Protein AF-A0A7J4SNG2-F1 (afdb_monomer_lite)

Structure (mmCIF, N/CA/C/O backbone):
data_AF-A0A7J4SNG2-F1
#
_entry.id   AF-A0A7J4SNG2-F1
#
loop_
_atom_site.group_PDB
_atom_site.id
_atom_site.type_symbol
_atom_site.label_atom_id
_atom_site.label_alt_id
_atom_site.label_comp_id
_atom_site.label_asym_id
_atom_site.label_entity_id
_atom_site.label_seq_id
_atom_site.pdbx_PDB_ins_code
_atom_site.Cartn_x
_atom_site.Cartn_y
_atom_site.Cartn_z
_atom_site.occupancy
_atom_site.B_iso_or_equiv
_atom_site.auth_seq_id
_atom_site.auth_comp_id
_atom_site.auth_asym_id
_atom_site.auth_atom_id
_atom_site.pdbx_PDB_model_num
ATOM 1 N N . PRO A 1 1 ? 5.168 -9.047 -13.615 1.00 91.88 1 PRO A N 1
ATOM 2 C CA . PRO A 1 1 ? 6.082 -7.880 -13.514 1.00 91.88 1 PRO A CA 1
ATOM 3 C C . PRO A 1 1 ? 6.102 -7.355 -12.079 1.00 91.88 1 PRO A C 1
ATOM 5 O O . PRO A 1 1 ? 5.098 -7.512 -11.390 1.00 91.88 1 PRO A O 1
ATOM 8 N N . VAL A 1 2 ? 7.196 -6.719 -11.656 1.00 95.56 2 VAL A N 1
ATOM 9 C CA . VAL A 1 2 ? 7.255 -5.952 -10.402 1.00 95.56 2 VAL A CA 1
ATOM 10 C C . VAL A 1 2 ? 7.297 -4.468 -10.740 1.00 95.56 2 VAL A C 1
ATOM 12 O O . VAL A 1 2 ? 8.169 -4.030 -11.488 1.00 95.56 2 VAL A O 1
ATOM 15 N N . LEU A 1 3 ? 6.353 -3.705 -10.193 1.00 97.12 3 LEU A N 1
ATOM 16 C CA . LEU A 1 3 ? 6.324 -2.248 -10.283 1.00 97.12 3 LEU A CA 1
ATOM 17 C C . LEU A 1 3 ? 6.492 -1.704 -8.875 1.00 97.12 3 LEU A C 1
ATOM 19 O O . LEU A 1 3 ? 5.651 -1.952 -8.014 1.00 97.12 3 LEU A O 1
ATOM 23 N N . ALA A 1 4 ? 7.593 -1.010 -8.637 1.00 96.62 4 ALA A N 1
ATOM 24 C CA . ALA A 1 4 ? 7.933 -0.493 -7.326 1.00 96.62 4 ALA A CA 1
ATOM 25 C C . ALA A 1 4 ? 8.159 1.014 -7.390 1.00 96.62 4 ALA A C 1
ATOM 27 O O . ALA A 1 4 ? 8.733 1.547 -8.346 1.00 96.62 4 ALA A O 1
ATOM 28 N N . SER A 1 5 ? 7.730 1.699 -6.340 1.00 95.50 5 SER A N 1
ATOM 29 C CA . SER A 1 5 ? 7.993 3.116 -6.159 1.00 95.50 5 SER A CA 1
ATOM 30 C C . SER A 1 5 ? 8.255 3.444 -4.703 1.00 95.50 5 SER A C 1
ATOM 32 O O . SER A 1 5 ? 7.702 2.810 -3.812 1.00 95.50 5 SER A O 1
ATOM 34 N N . ASP A 1 6 ? 9.079 4.457 -4.496 1.00 95.12 6 ASP A N 1
ATOM 35 C CA . ASP A 1 6 ? 9.445 5.011 -3.203 1.00 95.12 6 ASP A CA 1
ATOM 36 C C . ASP A 1 6 ? 9.694 6.511 -3.395 1.00 95.12 6 ASP A C 1
ATOM 38 O O . ASP A 1 6 ? 10.085 6.950 -4.483 1.00 95.12 6 ASP A O 1
ATOM 42 N N . LEU A 1 7 ? 9.454 7.307 -2.359 1.00 92.94 7 LEU A N 1
ATOM 43 C CA . LEU A 1 7 ? 9.711 8.741 -2.396 1.00 92.94 7 LEU A CA 1
ATOM 44 C C . LEU A 1 7 ? 11.219 9.034 -2.344 1.00 92.94 7 LEU A C 1
ATOM 46 O O . LEU A 1 7 ? 11.672 10.034 -2.914 1.00 92.94 7 LEU A O 1
ATOM 50 N N . ASP A 1 8 ? 11.992 8.159 -1.695 1.00 93.88 8 ASP A N 1
ATOM 51 C CA . ASP A 1 8 ? 13.433 8.292 -1.519 1.00 93.88 8 ASP A CA 1
ATOM 52 C C . ASP A 1 8 ? 14.205 7.651 -2.698 1.00 93.88 8 ASP A C 1
ATOM 54 O O . ASP A 1 8 ? 14.102 6.442 -2.952 1.00 93.88 8 ASP A O 1
ATOM 58 N N . PRO A 1 9 ? 15.016 8.425 -3.445 1.00 95.44 9 PRO A N 1
ATOM 59 C CA . PRO A 1 9 ? 15.805 7.887 -4.550 1.00 95.44 9 PRO A CA 1
ATOM 60 C C . PRO A 1 9 ? 16.859 6.858 -4.103 1.00 95.44 9 PRO A C 1
ATOM 62 O O . PRO A 1 9 ? 17.225 5.984 -4.899 1.00 95.44 9 PRO A O 1
ATOM 65 N N . GLU A 1 10 ? 17.342 6.914 -2.857 1.00 97.38 10 GLU A N 1
ATOM 66 C CA . GLU A 1 10 ? 18.242 5.896 -2.307 1.00 97.38 10 GLU A CA 1
ATOM 67 C C . GLU A 1 10 ? 17.520 4.558 -2.135 1.00 97.38 10 GLU A C 1
ATOM 69 O O . GLU A 1 10 ? 18.080 3.518 -2.495 1.00 97.38 10 GLU A O 1
ATOM 74 N N . MET A 1 11 ? 16.257 4.575 -1.701 1.00 96.50 11 MET A N 1
ATOM 75 C CA . MET A 1 11 ? 15.429 3.370 -1.570 1.00 96.50 11 MET A CA 1
ATOM 76 C C . MET A 1 11 ? 15.140 2.727 -2.928 1.00 96.50 11 MET A C 1
ATOM 78 O O . MET A 1 11 ? 15.204 1.502 -3.056 1.00 96.50 11 MET A O 1
ATOM 82 N N . ILE A 1 12 ? 14.927 3.523 -3.982 1.00 97.69 12 ILE A N 1
ATOM 83 C CA . ILE A 1 12 ? 14.805 3.010 -5.358 1.00 97.69 12 ILE A CA 1
ATOM 84 C C . ILE A 1 12 ? 16.093 2.341 -5.822 1.00 97.69 12 ILE A C 1
ATOM 86 O O . ILE A 1 12 ? 16.058 1.248 -6.393 1.00 97.69 12 ILE A O 1
ATOM 90 N N . LYS A 1 13 ? 17.239 2.984 -5.587 1.00 97.81 13 LYS A N 1
ATOM 91 C CA . LYS A 1 13 ? 18.542 2.426 -5.955 1.00 97.81 13 LYS A CA 1
ATOM 92 C C . LYS A 1 13 ? 18.806 1.118 -5.209 1.00 97.81 13 LYS A C 1
ATOM 94 O O . LYS A 1 13 ? 19.178 0.135 -5.844 1.00 97.81 13 LYS A O 1
ATOM 99 N N . GLY A 1 14 ? 18.580 1.094 -3.897 1.00 98.00 14 GLY A N 1
ATOM 100 C CA . GLY A 1 14 ? 18.734 -0.101 -3.067 1.00 98.00 14 GLY A CA 1
ATOM 101 C C . GLY A 1 14 ? 17.801 -1.232 -3.495 1.00 98.00 14 GLY A C 1
ATOM 102 O O . GLY A 1 14 ? 18.245 -2.364 -3.653 1.00 98.00 14 GLY A O 1
ATOM 103 N N . SER A 1 15 ? 16.535 -0.924 -3.780 1.00 97.06 15 SER A N 1
ATOM 104 C CA . SER A 1 15 ? 15.549 -1.915 -4.230 1.00 97.06 15 SER A CA 1
ATOM 105 C C . SER A 1 15 ? 15.925 -2.551 -5.568 1.00 97.06 15 SER A C 1
ATOM 107 O O . SER A 1 15 ? 15.797 -3.764 -5.714 1.00 97.06 15 SER A O 1
ATOM 109 N N . LYS A 1 16 ? 16.444 -1.766 -6.525 1.00 97.44 16 LYS A N 1
ATOM 110 C CA . LYS A 1 16 ? 16.970 -2.295 -7.796 1.00 97.44 16 LYS A CA 1
ATOM 111 C C . LYS A 1 16 ? 18.127 -3.262 -7.562 1.00 97.44 16 LYS A C 1
ATOM 113 O O . LYS A 1 16 ? 18.097 -4.366 -8.091 1.00 97.44 16 LYS A O 1
ATOM 118 N N . LEU A 1 17 ? 19.101 -2.866 -6.739 1.00 97.94 17 LEU A N 1
ATOM 119 C CA . LEU A 1 17 ? 20.258 -3.706 -6.418 1.00 97.94 17 LEU A CA 1
ATOM 120 C C . LEU A 1 17 ? 19.834 -5.012 -5.737 1.00 97.94 17 LEU A C 1
ATOM 122 O O . LEU A 1 17 ? 20.274 -6.079 -6.147 1.00 97.94 17 LEU A O 1
ATOM 126 N N . ASN A 1 18 ? 18.935 -4.938 -4.753 1.00 97.75 18 ASN A N 1
ATOM 127 C CA . ASN A 1 18 ? 18.418 -6.117 -4.056 1.00 97.75 18 ASN A CA 1
ATOM 128 C C . ASN A 1 18 ? 17.647 -7.049 -5.000 1.00 97.75 18 ASN A C 1
ATOM 130 O O . ASN A 1 18 ? 17.772 -8.267 -4.906 1.00 97.75 18 ASN A O 1
ATOM 134 N N . PHE A 1 19 ? 16.847 -6.489 -5.912 1.00 97.62 19 PHE A N 1
ATOM 135 C CA . PHE A 1 19 ? 16.135 -7.285 -6.906 1.00 97.62 19 PHE A CA 1
ATOM 136 C C . PHE A 1 19 ? 17.117 -8.004 -7.835 1.00 97.62 19 PHE A C 1
ATOM 138 O O . PHE A 1 19 ? 16.965 -9.199 -8.073 1.00 97.62 19 PHE A O 1
ATOM 145 N N . GLU A 1 20 ? 18.125 -7.291 -8.339 1.00 97.50 20 GLU A N 1
ATOM 146 C CA . GLU A 1 20 ? 19.112 -7.854 -9.260 1.00 97.50 20 GLU A CA 1
ATOM 147 C C . GLU A 1 20 ? 19.985 -8.931 -8.617 1.00 97.50 20 GLU A C 1
ATOM 149 O O . GLU A 1 20 ? 20.305 -9.922 -9.272 1.00 97.50 20 GLU A O 1
ATOM 154 N N . ASP A 1 21 ? 20.320 -8.772 -7.339 1.00 97.94 21 ASP A N 1
ATOM 155 C CA . ASP A 1 21 ? 21.091 -9.754 -6.574 1.00 97.94 21 ASP A CA 1
ATOM 156 C C . ASP A 1 21 ? 20.331 -11.081 -6.405 1.00 97.94 21 ASP A C 1
ATOM 158 O O . ASP A 1 21 ? 20.895 -12.158 -6.594 1.00 97.94 21 ASP A O 1
ATOM 162 N N . VAL A 1 22 ? 19.026 -11.017 -6.118 1.00 97.44 22 VAL A N 1
ATOM 163 C CA . VAL A 1 22 ? 18.206 -12.210 -5.845 1.00 97.44 22 VAL A CA 1
ATOM 164 C C . VAL A 1 22 ? 17.650 -12.849 -7.121 1.00 97.44 22 VAL A C 1
ATOM 166 O O . VAL A 1 22 ? 17.604 -14.074 -7.233 1.00 97.44 22 VAL A O 1
ATOM 169 N N . PHE A 1 23 ? 17.200 -12.039 -8.081 1.00 96.31 23 PHE A N 1
ATOM 170 C CA . PHE A 1 23 ? 16.442 -12.500 -9.251 1.00 96.31 23 PHE A CA 1
ATOM 171 C C . PHE A 1 23 ? 17.190 -12.328 -10.579 1.00 96.31 23 PHE A C 1
ATOM 173 O O . PHE A 1 23 ? 16.707 -12.781 -11.619 1.00 96.31 23 PHE A O 1
ATOM 180 N N . GLY A 1 24 ? 18.368 -11.701 -10.568 1.00 95.81 24 GLY A N 1
ATOM 181 C CA . GLY A 1 24 ? 19.107 -11.352 -11.775 1.00 95.81 24 GLY A CA 1
ATOM 182 C C . GLY A 1 24 ? 18.533 -10.123 -12.484 1.00 95.81 24 GLY A C 1
ATOM 183 O O . GLY A 1 24 ? 17.817 -9.309 -11.909 1.00 95.81 24 GLY A O 1
ATOM 184 N N . LYS A 1 25 ? 18.862 -9.968 -13.770 1.00 96.31 25 LYS A N 1
ATOM 185 C CA . LYS A 1 25 ? 18.509 -8.775 -14.554 1.00 96.31 25 LYS A CA 1
ATOM 186 C C . LYS A 1 25 ? 17.014 -8.434 -14.453 1.00 96.31 25 LYS A C 1
ATOM 188 O O . LYS A 1 25 ? 16.167 -9.286 -14.715 1.00 96.31 25 LYS A O 1
ATOM 193 N N . ILE A 1 26 ? 16.709 -7.162 -14.184 1.00 96.75 26 ILE A N 1
ATOM 194 C CA . ILE A 1 26 ? 15.334 -6.648 -14.146 1.00 96.75 26 ILE A CA 1
ATOM 195 C C . ILE A 1 26 ? 14.636 -6.909 -15.501 1.00 96.75 26 ILE A C 1
ATOM 197 O O . ILE A 1 26 ? 15.146 -6.468 -16.540 1.00 96.75 26 ILE A O 1
ATOM 201 N N . PRO A 1 27 ? 13.487 -7.616 -15.516 1.00 96.75 27 PRO A N 1
ATOM 202 C CA . PRO A 1 27 ? 12.691 -7.826 -16.725 1.00 96.75 27 PRO A CA 1
ATOM 203 C C . PRO A 1 27 ? 12.198 -6.508 -17.334 1.00 96.75 27 PRO A C 1
ATOM 205 O O . PRO A 1 27 ? 11.987 -5.536 -16.613 1.00 96.75 27 PRO A O 1
ATOM 208 N N . ALA A 1 28 ? 11.972 -6.470 -18.649 1.00 95.44 28 ALA A N 1
ATOM 209 C CA . ALA A 1 28 ? 11.580 -5.242 -19.356 1.00 95.44 28 ALA A CA 1
ATOM 210 C C . ALA A 1 28 ? 10.214 -4.693 -18.904 1.00 95.44 28 ALA A C 1
ATOM 212 O O . ALA A 1 28 ? 9.957 -3.496 -18.977 1.00 95.44 28 ALA A O 1
ATOM 213 N N . GLU A 1 29 ? 9.344 -5.580 -18.435 1.00 94.31 29 GLU A N 1
ATOM 214 C CA . GLU A 1 29 ? 8.017 -5.293 -17.908 1.00 94.31 29 GLU A CA 1
ATOM 215 C C . GLU A 1 29 ? 8.017 -4.830 -16.439 1.00 94.31 29 GLU A C 1
ATOM 217 O O . GLU A 1 29 ? 6.965 -4.450 -15.921 1.00 94.31 29 GLU A O 1
ATOM 222 N N . SER A 1 30 ? 9.166 -4.889 -15.760 1.00 96.69 30 SER A N 1
ATOM 223 C CA . SER A 1 30 ? 9.334 -4.454 -14.373 1.00 96.69 30 SER A CA 1
ATOM 224 C C . SER A 1 30 ? 9.943 -3.053 -14.319 1.00 96.69 30 SER A C 1
ATOM 226 O O . SER A 1 30 ? 10.809 -2.702 -15.118 1.00 96.69 30 SER A O 1
ATOM 228 N N . ALA A 1 31 ? 9.511 -2.243 -13.356 1.00 96.88 31 ALA A N 1
ATOM 229 C CA . ALA A 1 31 ? 9.918 -0.848 -13.253 1.00 96.88 31 ALA A CA 1
ATOM 230 C C . ALA A 1 31 ? 10.069 -0.406 -11.796 1.00 96.88 31 ALA A C 1
ATOM 232 O O . ALA A 1 31 ? 9.357 -0.860 -10.906 1.00 96.88 31 ALA A O 1
ATOM 233 N N . PHE A 1 32 ? 11.008 0.511 -11.576 1.00 97.69 32 PHE A N 1
ATOM 234 C CA . PHE A 1 32 ? 11.348 1.057 -10.265 1.00 97.69 32 PHE A CA 1
ATOM 235 C C . PHE A 1 32 ? 11.533 2.572 -10.410 1.00 97.69 32 PHE A C 1
ATOM 237 O O . PHE A 1 32 ? 12.518 3.016 -11.021 1.00 97.69 32 PHE A O 1
ATOM 244 N N . HIS A 1 33 ? 10.597 3.352 -9.870 1.00 97.25 33 HIS A N 1
ATOM 245 C CA . HIS A 1 33 ? 10.525 4.804 -10.060 1.00 97.25 33 HIS A CA 1
ATOM 246 C C . HIS A 1 33 ? 10.411 5.558 -8.743 1.00 97.25 33 HIS A C 1
ATOM 248 O O . HIS A 1 33 ? 9.673 5.156 -7.853 1.00 97.25 33 HIS A O 1
ATOM 254 N N . GLN A 1 34 ? 11.092 6.699 -8.650 1.00 96.94 34 GLN A N 1
ATOM 255 C CA . GLN A 1 34 ? 10.868 7.613 -7.541 1.00 96.94 34 GLN A CA 1
ATOM 256 C C . GLN A 1 34 ? 9.479 8.246 -7.694 1.00 96.94 34 GLN A C 1
ATOM 258 O O . GLN A 1 34 ? 9.229 8.941 -8.680 1.00 96.94 34 GLN A O 1
ATOM 263 N N . SER A 1 35 ? 8.575 7.987 -6.754 1.00 94.44 35 SER A N 1
ATOM 264 C CA . SER A 1 35 ? 7.217 8.531 -6.767 1.00 94.44 35 SER A CA 1
ATOM 265 C C . SER A 1 35 ? 6.596 8.483 -5.380 1.00 94.44 35 SER A C 1
ATOM 267 O O . SER A 1 35 ? 6.843 7.566 -4.603 1.00 94.44 35 SER A O 1
ATOM 269 N N . ASP A 1 36 ? 5.731 9.456 -5.114 1.00 92.62 36 ASP A N 1
ATOM 270 C CA . ASP A 1 36 ? 4.846 9.433 -3.957 1.00 92.62 36 ASP A CA 1
ATOM 271 C C . ASP A 1 36 ? 3.753 8.364 -4.135 1.00 92.62 36 ASP A C 1
ATOM 273 O O . ASP A 1 36 ? 3.275 8.145 -5.256 1.00 92.62 36 ASP A O 1
ATOM 277 N N . ALA A 1 37 ? 3.345 7.725 -3.035 1.00 91.00 37 ALA A N 1
ATOM 278 C CA . ALA A 1 37 ? 2.324 6.680 -3.031 1.00 91.00 37 ALA A CA 1
ATOM 279 C C . ALA A 1 37 ? 0.960 7.177 -3.545 1.00 91.00 37 ALA A C 1
ATOM 281 O O . ALA A 1 37 ? 0.243 6.424 -4.193 1.00 91.00 37 ALA A O 1
ATOM 282 N N . SER A 1 38 ? 0.620 8.454 -3.346 1.00 92.06 38 SER A N 1
ATOM 283 C CA . SER A 1 38 ? -0.618 9.056 -3.866 1.00 92.06 38 SER A CA 1
ATOM 284 C C . SER A 1 38 ? -0.651 9.181 -5.396 1.00 92.06 38 SER A C 1
ATOM 286 O O . SER A 1 38 ? -1.724 9.336 -5.978 1.00 92.06 38 SER A O 1
ATOM 288 N N . LYS A 1 39 ? 0.511 9.100 -6.062 1.00 94.50 39 LYS A N 1
ATOM 289 C CA . LYS A 1 39 ? 0.673 9.314 -7.512 1.00 94.50 39 LYS A CA 1
ATOM 290 C C . LYS A 1 39 ? 0.882 8.028 -8.307 1.00 94.50 39 LYS A C 1
ATOM 292 O O . LYS A 1 39 ? 1.065 8.081 -9.521 1.00 94.50 39 LYS A O 1
ATOM 297 N N . ILE A 1 40 ? 0.857 6.866 -7.653 1.00 94.56 40 ILE A N 1
ATOM 298 C CA . ILE A 1 40 ? 1.119 5.588 -8.332 1.00 94.56 40 ILE A CA 1
ATOM 299 C C . ILE A 1 40 ? 0.057 5.262 -9.389 1.00 94.56 40 ILE A C 1
ATOM 301 O O . ILE A 1 40 ? 0.380 4.604 -10.372 1.00 94.56 40 ILE A O 1
ATOM 305 N N . GLY A 1 41 ? -1.176 5.757 -9.223 1.00 94.06 41 GLY A N 1
ATOM 306 C CA . GLY A 1 41 ? -2.236 5.614 -10.223 1.00 94.06 41 GLY A CA 1
ATOM 307 C C . GLY A 1 41 ? -1.863 6.252 -11.559 1.00 94.06 41 GLY A C 1
ATOM 308 O O . GLY A 1 41 ? -1.947 5.602 -12.597 1.00 94.06 41 GLY A O 1
ATOM 309 N N . ASP A 1 42 ? -1.346 7.481 -11.521 1.00 95.25 42 ASP A N 1
ATOM 310 C CA . ASP A 1 42 ? -0.892 8.197 -12.719 1.00 95.25 42 ASP A CA 1
ATOM 311 C C . ASP A 1 42 ? 0.355 7.543 -13.332 1.00 95.25 42 ASP A C 1
ATOM 313 O O . ASP A 1 42 ? 0.530 7.525 -14.549 1.00 95.25 42 ASP A O 1
ATOM 317 N N . LEU A 1 43 ? 1.234 7.005 -12.482 1.00 96.06 43 LEU A N 1
ATOM 318 C CA . LEU A 1 43 ? 2.490 6.387 -12.899 1.00 96.06 43 LEU A CA 1
ATOM 319 C C . LEU A 1 43 ? 2.284 5.037 -13.596 1.00 96.06 43 LEU A C 1
ATOM 321 O O . LEU A 1 43 ? 2.948 4.747 -14.592 1.00 96.06 43 LEU A O 1
ATOM 325 N N . TRP A 1 44 ? 1.410 4.189 -13.052 1.00 95.75 44 TRP A N 1
ATOM 326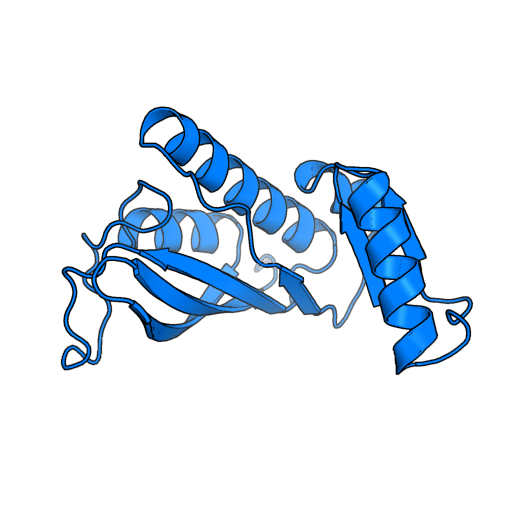 C CA . TRP A 1 44 ? 1.256 2.807 -13.508 1.00 95.75 44 TRP A CA 1
ATOM 327 C C . TRP A 1 44 ? 0.071 2.583 -14.439 1.00 95.75 44 TRP A C 1
ATOM 329 O O . TRP A 1 44 ? 0.092 1.571 -15.153 1.00 95.75 44 TRP A O 1
ATOM 339 N N . GLY A 1 45 ? -0.888 3.514 -14.451 1.00 95.81 45 GLY A N 1
ATOM 340 C CA . GLY A 1 45 ? -2.130 3.434 -15.213 1.00 95.81 45 GLY A CA 1
ATOM 341 C C . GLY A 1 45 ? -3.063 2.326 -14.728 1.00 95.81 45 GLY A C 1
ATOM 342 O O . GLY A 1 45 ? -2.745 1.590 -13.794 1.00 95.81 45 GLY A O 1
ATOM 343 N N . GLU A 1 46 ? -4.207 2.200 -15.396 1.00 96.31 46 GLU A N 1
ATOM 344 C CA . GLU A 1 46 ? -5.157 1.107 -15.168 1.00 96.31 46 GLU A CA 1
ATOM 345 C C . GLU A 1 46 ? -4.532 -0.253 -15.505 1.00 96.31 46 GLU A C 1
ATOM 347 O O . GLU A 1 46 ? -3.802 -0.406 -16.493 1.00 96.31 46 GLU A O 1
ATOM 352 N N . ARG A 1 47 ? -4.810 -1.250 -14.664 1.00 95.62 47 ARG A N 1
ATOM 353 C CA . ARG A 1 47 ? -4.331 -2.630 -14.780 1.00 95.62 47 ARG A CA 1
ATOM 354 C C . ARG A 1 47 ? -5.382 -3.589 -14.238 1.00 95.62 47 ARG A C 1
ATOM 356 O O . ARG A 1 47 ? -6.182 -3.232 -13.389 1.00 95.62 47 ARG A O 1
ATOM 363 N N . GLU A 1 48 ? -5.317 -4.832 -14.691 1.00 95.00 48 GLU A N 1
ATOM 364 C CA . GLU A 1 48 ? -6.173 -5.910 -14.197 1.00 95.00 48 GLU A CA 1
ATOM 365 C C . GLU A 1 48 ? -5.339 -6.967 -13.474 1.00 95.00 48 GLU A C 1
ATOM 367 O O . GLU A 1 48 ? -4.171 -7.200 -13.812 1.00 95.00 48 GLU A O 1
ATOM 372 N N . ASN A 1 49 ? -5.969 -7.665 -12.527 1.00 95.12 49 ASN A N 1
ATOM 373 C CA . ASN A 1 49 ? -5.356 -8.722 -11.725 1.00 95.12 49 ASN A CA 1
ATOM 374 C C . ASN A 1 49 ? -4.104 -8.246 -10.965 1.00 95.12 49 ASN A C 1
ATOM 376 O O . ASN A 1 49 ? -3.121 -8.984 -10.826 1.00 95.12 49 ASN A O 1
ATOM 380 N N . ALA A 1 50 ? -4.129 -7.010 -10.469 1.00 97.06 50 ALA A N 1
ATOM 381 C CA . ALA A 1 50 ? -3.052 -6.419 -9.699 1.00 97.06 50 ALA A CA 1
ATOM 382 C C . ALA A 1 50 ? -3.102 -6.847 -8.224 1.00 97.06 50 ALA A C 1
ATOM 384 O O . ALA A 1 50 ? -4.155 -6.985 -7.594 1.00 97.06 50 ALA A O 1
ATOM 385 N N . ALA A 1 51 ? -1.912 -7.020 -7.654 1.00 97.31 51 ALA A N 1
ATOM 386 C CA . ALA A 1 51 ? -1.712 -7.129 -6.220 1.00 97.31 51 ALA A CA 1
ATOM 387 C C . ALA A 1 51 ? -0.817 -5.973 -5.770 1.00 97.31 51 ALA A C 1
ATOM 389 O O . ALA A 1 51 ? 0.283 -5.788 -6.295 1.00 97.31 51 ALA A O 1
ATOM 390 N N . PHE A 1 52 ? -1.291 -5.213 -4.793 1.00 97.69 52 PHE A N 1
ATOM 391 C CA . PHE A 1 52 ? -0.581 -4.105 -4.177 1.00 97.69 52 PHE A CA 1
ATOM 392 C C . PHE A 1 52 ? -0.026 -4.587 -2.842 1.00 97.69 52 PHE A C 1
ATOM 394 O O . PHE A 1 52 ? -0.782 -4.984 -1.955 1.00 97.69 52 PHE A O 1
ATOM 401 N N . ILE A 1 53 ? 1.299 -4.581 -2.708 1.00 97.00 53 ILE A N 1
ATOM 402 C CA . ILE A 1 53 ? 1.983 -5.012 -1.490 1.00 97.00 53 ILE A CA 1
ATOM 403 C C . ILE A 1 53 ? 2.812 -3.847 -0.973 1.00 97.00 53 ILE A C 1
ATOM 405 O O . ILE A 1 53 ? 3.712 -3.382 -1.671 1.00 97.00 53 ILE A O 1
ATOM 409 N N . PHE A 1 54 ? 2.514 -3.372 0.233 1.00 92.38 54 PHE A N 1
ATOM 410 C CA . PHE A 1 54 ? 3.252 -2.264 0.836 1.00 92.38 54 PHE A CA 1
ATOM 411 C C . PHE A 1 54 ? 3.235 -2.318 2.366 1.00 92.38 54 PHE A C 1
ATOM 413 O O . PHE A 1 54 ? 2.232 -2.671 2.984 1.00 92.38 54 PHE A O 1
ATOM 420 N N . ASP A 1 55 ? 4.361 -1.942 2.967 1.00 90.50 55 ASP A N 1
ATOM 421 C CA . ASP A 1 55 ? 4.549 -1.772 4.409 1.00 90.50 55 ASP A CA 1
ATOM 422 C C . ASP A 1 55 ? 4.713 -0.266 4.677 1.00 90.50 55 ASP A C 1
ATOM 424 O O . ASP A 1 55 ? 5.806 0.269 4.464 1.00 90.50 55 ASP A O 1
ATOM 428 N N . PRO A 1 56 ? 3.624 0.465 4.988 1.00 88.25 56 PRO A N 1
ATOM 429 C CA . PR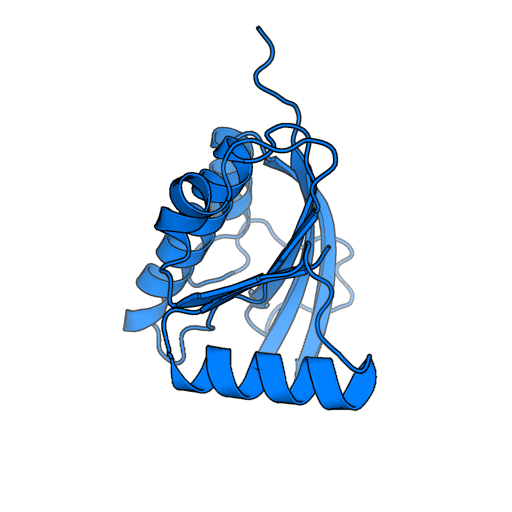O A 1 56 ? 3.665 1.917 5.092 1.00 88.25 56 PRO A CA 1
ATOM 430 C C . PRO A 1 56 ? 4.597 2.357 6.229 1.00 88.25 56 PRO A C 1
ATOM 432 O O . PRO A 1 56 ? 4.774 1.632 7.210 1.00 88.25 56 PRO A O 1
ATOM 435 N N . PRO A 1 57 ? 5.192 3.559 6.146 1.00 83.31 57 PRO A N 1
ATOM 436 C CA . PRO A 1 57 ? 6.083 4.045 7.187 1.00 83.31 57 PRO A CA 1
ATOM 437 C C . PRO A 1 57 ? 5.355 4.122 8.532 1.00 83.31 57 PRO A C 1
ATOM 439 O O . PRO A 1 57 ? 4.292 4.726 8.653 1.00 83.31 57 PRO A O 1
ATOM 442 N N . TYR A 1 58 ? 5.954 3.545 9.572 1.00 77.06 58 TYR A N 1
ATOM 443 C CA . T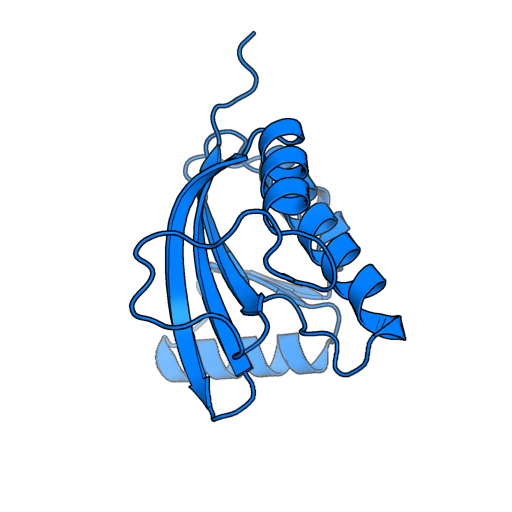YR A 1 58 ? 5.397 3.635 10.918 1.00 77.06 58 TYR A CA 1
ATOM 444 C C . TYR A 1 58 ? 5.789 4.967 11.546 1.00 77.06 58 TYR A C 1
ATOM 446 O O . TYR A 1 58 ? 6.972 5.318 11.630 1.00 77.06 58 TYR A O 1
ATOM 454 N N . ALA A 1 59 ? 4.799 5.703 12.036 1.00 66.94 59 ALA A N 1
ATOM 455 C CA . ALA A 1 59 ? 5.054 6.901 12.808 1.00 66.94 59 ALA A CA 1
ATOM 456 C C . ALA A 1 59 ? 5.866 6.569 14.062 1.00 66.94 59 ALA A C 1
ATOM 458 O O . ALA A 1 59 ? 5.455 5.769 14.898 1.00 66.94 59 ALA A O 1
ATOM 459 N N . ARG A 1 60 ? 7.039 7.194 14.204 1.00 59.47 60 ARG A N 1
ATOM 460 C CA . ARG A 1 60 ? 7.875 7.020 15.401 1.00 59.47 60 ARG A CA 1
ATOM 461 C C . ARG A 1 60 ? 7.309 7.765 16.616 1.00 59.47 60 ARG A C 1
ATOM 463 O O . ARG A 1 60 ? 7.585 7.358 17.739 1.00 59.47 60 ARG A O 1
ATOM 470 N N . ASN A 1 61 ? 6.506 8.816 16.396 1.00 50.94 61 ASN A N 1
ATOM 471 C CA . ASN A 1 61 ? 5.940 9.685 17.432 1.00 50.94 61 ASN A CA 1
ATOM 472 C C . ASN A 1 61 ? 4.476 10.047 17.085 1.00 50.94 61 ASN A C 1
ATOM 474 O O . ASN A 1 61 ? 4.130 10.133 15.911 1.00 50.94 61 ASN A O 1
ATOM 478 N N . SER A 1 62 ? 3.633 10.375 18.074 1.00 46.12 62 SER A N 1
ATOM 479 C CA . SER A 1 62 ? 2.202 10.692 17.860 1.00 46.12 62 SER A CA 1
ATOM 480 C C . SER A 1 62 ? 1.935 11.830 16.863 1.00 46.12 62 SER A C 1
ATOM 482 O O . SER A 1 62 ? 0.938 11.791 16.150 1.00 46.12 62 SER A O 1
ATOM 484 N N . LYS A 1 63 ? 2.847 12.804 16.726 1.00 37.47 63 LYS A N 1
ATOM 485 C CA . LYS A 1 63 ? 2.728 13.884 15.725 1.00 37.47 63 LYS A CA 1
ATOM 486 C C . LYS A 1 63 ? 2.823 13.410 14.271 1.00 37.47 63 LYS A C 1
ATOM 488 O O . LYS A 1 63 ? 2.223 14.050 13.426 1.00 37.47 63 LYS A O 1
ATOM 493 N N . THR A 1 64 ? 3.544 12.323 13.991 1.00 56.06 64 THR A N 1
ATOM 494 C CA . THR A 1 64 ? 3.684 11.763 12.635 1.00 56.06 64 THR A CA 1
ATOM 495 C C . THR A 1 64 ? 2.708 10.616 12.364 1.00 56.06 64 THR A C 1
ATOM 497 O O . THR A 1 64 ? 2.722 10.045 11.280 1.00 56.06 64 THR A O 1
ATOM 500 N N . SER A 1 65 ? 1.861 10.258 13.340 1.00 56.38 65 SER A N 1
ATOM 501 C CA . SER A 1 65 ? 0.878 9.168 13.209 1.00 56.38 65 SER A CA 1
ATOM 502 C C . SER A 1 65 ? -0.266 9.519 12.267 1.00 56.38 65 SER A C 1
ATOM 504 O O . SER A 1 65 ? -0.562 8.733 11.372 1.00 56.38 65 SER A O 1
ATOM 506 N N . SER A 1 66 ? -0.795 10.743 12.371 1.00 59.66 66 SER A N 1
ATOM 507 C CA . SER A 1 66 ? -1.750 11.275 11.394 1.00 59.66 66 SER A CA 1
ATOM 508 C C . SER A 1 66 ? -1.157 11.257 9.983 1.00 59.66 66 SER A C 1
ATOM 510 O O . SER A 1 66 ? -1.829 10.831 9.057 1.00 59.66 66 SER A O 1
ATOM 512 N N . ASP A 1 67 ? 0.121 11.618 9.825 1.00 78.06 67 ASP A N 1
ATOM 513 C CA . ASP A 1 67 ? 0.786 11.602 8.515 1.00 78.06 67 ASP A CA 1
ATOM 514 C C . ASP A 1 67 ? 0.897 10.178 7.942 1.00 78.06 67 ASP A C 1
ATOM 516 O O . ASP A 1 67 ? 0.707 9.969 6.747 1.00 78.06 67 ASP A O 1
ATOM 520 N N . ALA A 1 68 ? 1.172 9.177 8.786 1.00 85.06 68 ALA A N 1
ATOM 521 C CA . ALA A 1 68 ? 1.274 7.781 8.359 1.00 85.06 68 ALA A CA 1
ATOM 522 C C . ALA A 1 68 ? -0.081 7.199 7.921 1.00 85.06 68 ALA A C 1
ATOM 524 O O . ALA A 1 68 ? -0.143 6.449 6.946 1.00 85.06 68 ALA A O 1
ATOM 525 N N . PHE A 1 69 ? -1.158 7.567 8.617 1.00 89.38 69 PHE A N 1
ATOM 526 C CA . PHE A 1 69 ? -2.519 7.199 8.240 1.00 89.38 69 PHE A CA 1
ATOM 527 C C . PHE A 1 69 ? -2.916 7.801 6.885 1.00 89.38 69 PHE A C 1
ATOM 529 O O . PHE A 1 69 ? -3.343 7.072 5.993 1.00 89.38 69 PHE A O 1
ATOM 536 N N . GLU A 1 70 ? -2.679 9.099 6.680 1.00 89.31 70 GLU A N 1
ATOM 537 C CA . GLU A 1 70 ? -2.985 9.769 5.408 1.00 89.31 70 GLU A CA 1
ATOM 538 C C . GLU A 1 70 ? -2.190 9.184 4.232 1.00 89.31 70 GLU A C 1
ATOM 540 O O . GLU A 1 70 ? -2.728 9.003 3.136 1.00 89.31 70 GLU A O 1
ATOM 545 N N . VAL A 1 71 ? -0.917 8.834 4.448 1.00 90.44 71 VAL A N 1
ATOM 546 C CA . VAL A 1 71 ? -0.093 8.150 3.436 1.00 90.44 71 VAL A CA 1
ATOM 547 C C . VAL A 1 71 ? -0.683 6.784 3.083 1.00 90.44 71 VAL A C 1
ATOM 549 O O . VAL A 1 71 ? -0.773 6.445 1.902 1.00 90.44 71 VAL A O 1
ATOM 552 N N . PHE A 1 72 ? -1.114 6.013 4.084 1.00 93.94 72 PHE A N 1
ATOM 553 C CA . PHE A 1 72 ? -1.748 4.711 3.879 1.00 93.94 72 PHE A CA 1
ATOM 554 C C . PHE A 1 72 ? -3.047 4.829 3.066 1.00 93.94 72 PHE A C 1
ATOM 556 O O . PHE A 1 72 ? -3.186 4.185 2.025 1.00 93.94 72 PHE A O 1
ATOM 563 N N . ILE A 1 73 ? -3.959 5.709 3.479 1.00 94.88 73 ILE A N 1
ATOM 564 C CA . ILE A 1 73 ? -5.243 5.941 2.803 1.00 94.88 73 ILE A CA 1
ATOM 565 C C . ILE A 1 73 ? -5.045 6.487 1.384 1.00 94.88 73 ILE A C 1
ATOM 567 O O . ILE A 1 73 ? -5.745 6.083 0.449 1.00 94.88 73 ILE A O 1
ATOM 571 N N . SER A 1 74 ? -4.045 7.344 1.177 1.00 93.81 74 SER A N 1
ATOM 572 C CA . SER A 1 74 ? -3.672 7.830 -0.154 1.00 93.81 74 SER A CA 1
ATOM 573 C C . SER A 1 74 ? -3.175 6.704 -1.063 1.00 93.81 74 SER A C 1
ATOM 575 O O . SER A 1 74 ? -3.543 6.664 -2.239 1.00 93.81 74 SER A O 1
ATOM 577 N N . ALA A 1 75 ? -2.388 5.763 -0.532 1.00 95.31 75 ALA A N 1
ATOM 578 C CA . ALA A 1 75 ? -1.937 4.588 -1.274 1.00 95.31 75 ALA A CA 1
ATOM 579 C C . ALA A 1 75 ? -3.113 3.667 -1.646 1.00 95.31 75 ALA A C 1
ATOM 581 O O . ALA A 1 75 ? -3.206 3.236 -2.795 1.00 95.31 75 ALA A O 1
ATOM 582 N N . CYS A 1 76 ? -4.049 3.424 -0.721 1.00 96.94 76 CYS A N 1
ATOM 583 C CA . CYS A 1 76 ? -5.273 2.657 -0.982 1.00 96.94 76 CYS A CA 1
ATOM 584 C C . CYS A 1 76 ? -6.143 3.299 -2.074 1.00 96.94 76 CYS A C 1
ATOM 586 O O . CYS A 1 76 ? -6.632 2.598 -2.961 1.00 96.94 76 CYS A O 1
ATOM 588 N N . ASN A 1 77 ? -6.305 4.624 -2.044 1.00 96.75 77 ASN A N 1
ATOM 589 C CA . ASN A 1 77 ? -7.022 5.376 -3.078 1.00 96.75 77 ASN A CA 1
ATOM 590 C C . ASN A 1 77 ? -6.319 5.334 -4.438 1.00 96.75 77 ASN A C 1
ATOM 592 O O . ASN A 1 77 ? -6.963 5.275 -5.481 1.00 96.75 77 ASN A O 1
ATOM 596 N N . ALA A 1 78 ? -4.990 5.407 -4.462 1.00 96.50 78 ALA A N 1
ATOM 597 C CA . ALA A 1 78 ? -4.249 5.317 -5.712 1.00 96.50 78 ALA A CA 1
ATOM 598 C C . ALA A 1 78 ? -4.293 3.893 -6.290 1.00 96.50 78 ALA A C 1
ATOM 600 O O . ALA A 1 78 ? -4.428 3.733 -7.500 1.00 96.50 78 ALA A O 1
ATOM 601 N N . ALA A 1 79 ? -4.255 2.868 -5.433 1.00 97.19 79 ALA A N 1
ATOM 602 C CA . ALA A 1 79 ? -4.415 1.472 -5.822 1.00 97.19 79 ALA A CA 1
ATOM 603 C C . ALA A 1 79 ? -5.798 1.189 -6.432 1.00 97.19 79 ALA A C 1
ATOM 605 O O . ALA A 1 79 ? -5.871 0.510 -7.453 1.00 97.19 79 ALA A O 1
ATOM 606 N N . SER A 1 80 ? -6.882 1.752 -5.878 1.00 96.50 80 SER A N 1
ATOM 607 C CA . SER A 1 80 ? -8.238 1.519 -6.407 1.00 96.50 80 SER A CA 1
ATOM 608 C C . SER A 1 80 ? -8.454 2.130 -7.793 1.00 96.50 80 SER A C 1
ATOM 610 O O . SER A 1 80 ? -9.280 1.642 -8.557 1.00 96.50 80 SER A O 1
ATOM 612 N N . LYS A 1 81 ? -7.676 3.159 -8.155 1.00 96.06 81 LYS A N 1
ATOM 613 C CA . LYS A 1 81 ? -7.642 3.719 -9.518 1.00 96.06 81 LYS A CA 1
ATOM 614 C C . LYS A 1 81 ? -6.868 2.848 -10.509 1.00 96.06 81 LYS A C 1
ATOM 616 O O . LYS A 1 81 ? -7.113 2.950 -11.703 1.00 96.06 81 LYS A O 1
ATOM 621 N N . ILE A 1 82 ? -5.911 2.050 -10.030 1.00 97.19 82 ILE A N 1
ATOM 622 C CA . ILE A 1 82 ? -5.137 1.130 -10.874 1.00 97.19 82 ILE A CA 1
ATOM 623 C C . ILE A 1 82 ? -5.968 -0.116 -11.152 1.00 97.19 82 ILE A C 1
ATO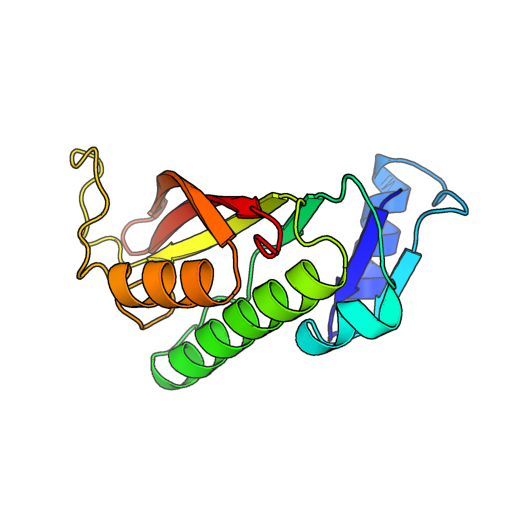M 625 O O . ILE A 1 82 ? -6.141 -0.469 -12.310 1.00 97.19 82 ILE A O 1
ATOM 629 N N . ASP A 1 83 ? -6.458 -0.770 -10.099 1.00 97.69 83 ASP A N 1
ATOM 630 C CA . ASP A 1 83 ? -7.275 -1.978 -10.198 1.00 97.69 83 ASP A CA 1
ATOM 631 C C . ASP A 1 83 ? -8.304 -2.013 -9.051 1.00 97.69 83 ASP A C 1
ATOM 633 O O . ASP A 1 83 ? -7.953 -2.376 -7.919 1.00 97.69 83 ASP A O 1
ATOM 637 N N . PRO A 1 84 ? -9.571 -1.642 -9.307 1.00 96.69 84 PRO A N 1
ATOM 638 C CA . PRO A 1 84 ? -10.618 -1.623 -8.289 1.00 96.69 84 PRO A CA 1
ATOM 639 C C . PRO A 1 84 ? -11.112 -3.024 -7.883 1.00 96.69 84 PRO A C 1
ATOM 641 O O . PRO A 1 84 ? -11.856 -3.133 -6.910 1.00 96.69 84 PRO A O 1
ATOM 644 N N . GLU A 1 85 ? -10.716 -4.087 -8.593 1.00 97.31 85 GLU A N 1
ATOM 645 C CA . GLU A 1 85 ? -10.975 -5.498 -8.244 1.00 97.31 85 GLU A CA 1
ATOM 646 C C . GLU A 1 85 ? -9.694 -6.218 -7.771 1.00 97.31 85 GLU A C 1
ATOM 648 O O . GLU A 1 85 ? -9.648 -7.444 -7.601 1.00 97.31 85 GLU A O 1
ATOM 653 N N . GLY A 1 86 ? -8.627 -5.446 -7.548 1.00 97.25 86 GLY A N 1
ATOM 654 C CA . GLY A 1 86 ? -7.323 -5.933 -7.133 1.00 97.25 86 GLY A CA 1
ATOM 655 C C . GLY A 1 86 ? -7.289 -6.439 -5.690 1.00 97.25 86 GLY A C 1
ATOM 656 O O . GLY A 1 86 ? -8.300 -6.668 -5.018 1.00 97.25 86 GLY A O 1
ATOM 657 N N . ARG A 1 87 ? -6.073 -6.642 -5.180 1.00 98.19 87 ARG A N 1
ATOM 658 C CA . ARG A 1 87 ? -5.839 -7.071 -3.791 1.00 98.19 87 ARG A CA 1
ATOM 659 C C . ARG A 1 87 ? -4.804 -6.188 -3.124 1.00 98.19 87 ARG A C 1
ATOM 661 O O . ARG A 1 87 ? -3.755 -5.943 -3.712 1.00 98.19 87 ARG A O 1
ATOM 668 N N . ILE A 1 88 ? -5.055 -5.794 -1.881 1.00 98.12 88 ILE A N 1
ATOM 669 C CA . ILE A 1 88 ? -4.063 -5.141 -1.023 1.00 98.12 88 ILE A CA 1
ATOM 670 C C . ILE A 1 88 ? -3.560 -6.152 0.002 1.00 98.12 88 ILE A C 1
ATOM 672 O O . ILE A 1 88 ? -4.350 -6.840 0.647 1.00 98.12 88 ILE A O 1
ATOM 676 N N . VAL A 1 89 ? -2.242 -6.217 0.172 1.00 97.75 89 VAL A N 1
ATOM 677 C CA . VAL A 1 89 ? -1.588 -6.886 1.297 1.00 97.75 89 VAL A CA 1
ATOM 678 C C . VAL A 1 89 ? -0.674 -5.877 1.979 1.00 97.75 89 VAL A C 1
ATOM 680 O O . VAL A 1 89 ? 0.234 -5.330 1.357 1.00 97.75 89 VAL A O 1
ATOM 683 N N . THR A 1 90 ? -0.911 -5.623 3.261 1.00 96.12 90 THR A N 1
ATOM 684 C CA . THR A 1 90 ? -0.166 -4.614 4.016 1.00 96.12 90 THR A CA 1
ATOM 685 C C . THR A 1 90 ? 0.095 -5.057 5.449 1.00 96.12 90 THR A C 1
ATOM 687 O O . THR A 1 90 ? -0.511 -6.008 5.947 1.00 96.12 90 THR A O 1
ATOM 690 N N . ILE A 1 91 ? 1.027 -4.377 6.109 1.00 93.25 91 ILE A N 1
ATOM 691 C CA . ILE A 1 91 ? 1.384 -4.612 7.501 1.00 93.25 91 ILE A CA 1
ATOM 692 C C . ILE A 1 91 ? 1.230 -3.289 8.246 1.00 93.25 91 ILE A C 1
ATOM 694 O O . ILE A 1 91 ? 1.909 -2.316 7.941 1.00 93.25 91 ILE A O 1
ATOM 698 N N . LEU A 1 92 ? 0.328 -3.242 9.222 1.00 91.94 92 LEU A N 1
ATOM 699 C CA . LEU A 1 92 ? -0.006 -2.015 9.945 1.00 91.94 92 LEU A CA 1
ATOM 700 C C . LEU A 1 92 ? 0.502 -2.085 11.389 1.00 91.94 92 LEU A C 1
ATOM 702 O O . LEU A 1 92 ? 0.312 -3.110 12.047 1.00 91.94 92 LEU A O 1
ATOM 706 N N . PRO A 1 93 ? 1.146 -1.034 11.920 1.00 88.50 93 PRO A N 1
ATOM 707 C CA . PRO A 1 93 ? 1.601 -1.017 13.301 1.00 88.50 93 PRO A CA 1
ATOM 708 C C . PRO A 1 93 ? 0.411 -0.842 14.253 1.00 88.50 93 PRO A C 1
ATOM 710 O O . PRO A 1 93 ? -0.497 -0.052 13.990 1.00 88.50 93 PRO A O 1
ATOM 713 N N . THR A 1 94 ? 0.448 -1.540 15.386 1.00 86.31 94 THR A N 1
ATOM 714 C CA . THR A 1 94 ? -0.512 -1.373 16.484 1.00 86.31 94 THR A CA 1
ATOM 715 C C . THR A 1 94 ? 0.185 -1.478 17.842 1.00 86.31 94 THR A C 1
ATOM 717 O O . THR A 1 94 ? 1.318 -1.970 17.953 1.00 86.31 94 THR A O 1
ATOM 720 N N . SER A 1 95 ? -0.482 -0.996 18.891 1.00 76.12 95 SER A N 1
ATOM 721 C CA . SER A 1 95 ? 0.009 -1.112 20.263 1.00 76.12 95 SER A CA 1
ATOM 722 C C . SER A 1 95 ? 0.114 -2.579 20.693 1.00 76.12 95 SER A C 1
ATOM 724 O O . SER A 1 95 ? -0.689 -3.434 20.326 1.00 76.12 95 SER A O 1
ATOM 726 N N . SER A 1 96 ? 1.117 -2.890 21.512 1.00 65.88 96 SER A N 1
ATOM 727 C CA . SER A 1 96 ? 1.311 -4.226 22.091 1.00 65.88 96 SER A CA 1
ATOM 728 C C . SER A 1 96 ? 0.385 -4.542 23.270 1.00 65.88 96 SER A C 1
ATOM 730 O O . SER A 1 96 ? 0.564 -5.571 23.922 1.00 65.88 96 SER A O 1
ATOM 732 N N . GLU A 1 97 ? -0.517 -3.622 23.612 1.00 68.00 97 GLU A N 1
ATOM 733 C CA . GLU A 1 97 ? -1.466 -3.769 24.721 1.00 68.00 97 GLU A CA 1
ATOM 734 C C . GLU A 1 97 ? -2.574 -4.783 24.410 1.00 68.00 97 GLU A C 1
ATOM 736 O O . GLU A 1 97 ? -3.120 -5.393 25.330 1.00 68.00 97 GLU A O 1
ATOM 741 N N . TYR A 1 98 ? -2.831 -5.042 23.127 1.00 63.88 98 TYR A N 1
ATOM 742 C CA . TYR A 1 98 ? -3.770 -6.062 22.670 1.00 63.88 98 TYR A CA 1
ATOM 743 C C . TYR A 1 98 ? -3.117 -7.452 22.742 1.00 63.88 98 TYR A C 1
ATOM 745 O O . TYR A 1 98 ? -1.987 -7.660 22.280 1.00 63.88 98 TYR A O 1
ATOM 753 N N . ARG A 1 99 ? -3.788 -8.401 23.407 1.00 57.25 99 ARG A N 1
ATOM 754 C CA . ARG A 1 99 ? -3.247 -9.741 23.675 1.00 57.25 99 ARG A CA 1
ATOM 755 C C . ARG A 1 99 ? -3.582 -10.671 22.508 1.00 57.25 99 ARG A C 1
ATOM 757 O O . ARG A 1 99 ? -4.675 -10.641 21.972 1.00 57.25 99 ARG A O 1
ATOM 764 N N . PHE A 1 100 ? -2.636 -11.548 22.174 1.00 56.09 100 PHE A N 1
ATOM 765 C CA . PHE A 1 100 ? -2.734 -12.551 21.096 1.00 56.09 100 PHE A CA 1
ATOM 766 C C . PHE A 1 100 ? -3.882 -13.549 21.247 1.00 56.09 100 PHE A C 1
ATOM 768 O O . PHE A 1 100 ? -4.183 -14.277 20.307 1.00 56.09 100 PHE A O 1
ATOM 775 N N . ASP A 1 101 ? -4.461 -13.610 22.441 1.00 55.62 101 ASP A N 1
ATOM 776 C CA . ASP A 1 101 ? -5.514 -14.553 22.786 1.00 55.62 101 ASP A CA 1
ATOM 777 C C . ASP A 1 101 ? -6.880 -14.087 22.238 1.00 55.62 101 ASP A C 1
ATOM 779 O O . ASP A 1 101 ? -7.820 -14.881 22.175 1.00 55.62 101 ASP A O 1
ATOM 783 N N . ASP A 1 102 ? -6.973 -12.826 21.798 1.00 56.03 102 ASP A N 1
ATOM 784 C CA . ASP A 1 102 ? -8.151 -12.268 21.148 1.00 56.03 102 ASP A CA 1
ATOM 785 C C . ASP A 1 102 ? -8.123 -12.649 19.656 1.00 56.03 102 ASP A C 1
ATOM 787 O O . ASP A 1 102 ? -7.280 -12.193 18.883 1.00 56.03 102 ASP A O 1
ATOM 791 N N . LEU A 1 103 ? -9.045 -13.527 19.245 1.00 62.38 103 LEU A N 1
ATOM 792 C CA . LEU A 1 103 ? -9.232 -13.929 17.839 1.00 62.38 103 LEU A CA 1
ATOM 793 C C . LEU A 1 103 ? -9.646 -12.753 16.936 1.00 62.38 103 LEU A C 1
ATOM 795 O O . LEU A 1 103 ? -9.547 -12.851 15.714 1.00 62.38 103 LEU A O 1
ATOM 799 N N . GLU A 1 104 ? -10.105 -11.659 17.539 1.00 76.38 104 GLU A N 1
ATOM 800 C CA . GLU A 1 104 ? -10.590 -1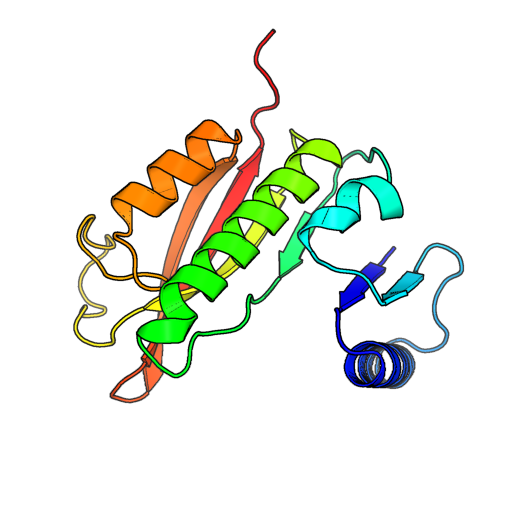0.456 16.876 1.00 76.38 104 GLU A CA 1
ATOM 801 C C . GLU A 1 104 ? -9.806 -9.236 17.361 1.00 76.38 104 GLU A C 1
ATOM 803 O O . GLU A 1 104 ? -9.497 -9.097 18.544 1.00 76.38 104 GLU A O 1
ATOM 808 N N . ILE A 1 105 ? -9.495 -8.328 16.437 1.00 84.81 105 ILE A N 1
ATOM 809 C CA . ILE A 1 105 ? -8.865 -7.047 16.759 1.00 84.81 105 ILE A CA 1
ATOM 810 C C . ILE A 1 105 ? -9.970 -6.118 17.282 1.00 84.81 105 ILE A C 1
ATOM 812 O O . ILE A 1 105 ? -10.924 -5.871 16.538 1.00 84.81 105 ILE A O 1
ATOM 816 N N . PRO A 1 106 ? -9.872 -5.587 18.517 1.00 85.62 106 PRO A N 1
ATOM 817 C CA . PRO A 1 106 ? -10.877 -4.669 19.044 1.00 85.62 106 PRO A CA 1
ATOM 818 C C . PRO A 1 106 ? -11.084 -3.472 18.112 1.00 85.62 106 PRO A C 1
ATOM 820 O O . PRO A 1 106 ? -10.122 -2.914 17.588 1.00 85.62 106 PRO A O 1
ATOM 823 N N . GLY A 1 107 ? -12.332 -3.047 17.902 1.00 83.69 107 GLY A N 1
ATOM 824 C CA . GLY A 1 107 ? -12.627 -1.913 17.015 1.00 83.69 107 GLY A CA 1
ATOM 825 C C . GLY A 1 107 ? -11.988 -0.597 17.478 1.00 83.69 107 GLY A C 1
ATOM 826 O O . GLY A 1 107 ? -11.628 0.243 16.658 1.00 83.69 107 GLY A O 1
ATOM 827 N N . ASP A 1 108 ? -11.782 -0.433 18.784 1.00 87.62 108 ASP A N 1
ATOM 828 C CA . ASP A 1 108 ? -11.086 0.704 19.387 1.00 87.62 108 ASP A CA 1
ATOM 829 C C . ASP A 1 108 ? -9.559 0.535 19.439 1.00 87.62 108 ASP A C 1
ATOM 831 O O . ASP A 1 108 ? -8.876 1.394 20.002 1.00 87.62 108 ASP A O 1
ATOM 835 N N . ALA A 1 109 ? -9.013 -0.532 18.841 1.00 87.56 109 ALA A N 1
ATOM 836 C CA . ALA A 1 109 ? -7.578 -0.740 18.787 1.00 87.56 109 ALA A CA 1
ATOM 837 C C . ALA A 1 109 ? -6.879 0.390 18.026 1.00 87.56 109 ALA A C 1
ATOM 839 O O . ALA A 1 109 ? -7.316 0.773 16.942 1.00 87.56 109 ALA A O 1
ATOM 840 N N . GLU A 1 110 ? -5.777 0.913 18.566 1.00 88.56 110 GLU A N 1
ATOM 841 C CA . GLU A 1 110 ? -5.013 1.950 17.869 1.00 88.56 110 GLU A CA 1
ATOM 842 C C . GLU A 1 110 ? -4.156 1.336 16.751 1.00 88.56 110 GLU A C 1
ATOM 844 O O . GLU A 1 110 ? -3.263 0.520 17.004 1.00 88.56 110 GLU A O 1
ATOM 849 N N . VAL A 1 111 ? -4.406 1.749 15.511 1.00 88.88 111 VAL A N 1
ATOM 850 C CA . VAL A 1 111 ? -3.701 1.334 14.294 1.00 88.88 111 VAL A CA 1
ATOM 851 C C . VAL A 1 111 ? -3.361 2.588 13.498 1.00 88.88 111 VAL A C 1
ATOM 853 O O . VAL A 1 111 ? -4.240 3.387 13.188 1.00 88.88 111 VAL A O 1
ATOM 856 N N . LEU A 1 112 ? -2.073 2.802 13.205 1.00 87.88 112 LEU A N 1
ATOM 857 C CA . LEU A 1 112 ? -1.591 4.046 12.575 1.00 87.88 112 LEU A CA 1
ATOM 858 C C . LEU A 1 112 ? -2.071 5.338 13.290 1.00 87.88 112 LEU A C 1
ATOM 860 O O . LEU A 1 112 ? -2.272 6.367 12.656 1.00 87.88 112 LEU A O 1
ATOM 864 N N . GLY A 1 113 ? -2.253 5.308 14.615 1.00 86.50 113 GLY A N 1
ATOM 865 C CA . GLY A 1 113 ? -2.727 6.465 15.392 1.00 86.50 113 GLY A CA 1
ATOM 866 C C . GLY A 1 113 ? -4.226 6.769 15.268 1.00 86.50 113 GLY A C 1
ATOM 867 O O . GLY A 1 113 ? -4.677 7.815 15.735 1.00 86.50 113 GLY A O 1
ATOM 868 N N . ARG A 1 114 ? -5.007 5.878 14.647 1.00 89.44 114 ARG A N 1
ATOM 869 C CA . ARG A 1 114 ? -6.474 5.948 14.532 1.00 89.44 114 ARG A CA 1
ATOM 870 C C . ARG A 1 114 ? -7.101 4.664 15.064 1.00 89.44 114 ARG A C 1
ATOM 872 O O . ARG A 1 114 ? -6.393 3.697 15.335 1.00 89.44 114 ARG A O 1
ATOM 879 N N . LYS A 1 115 ? -8.421 4.646 15.252 1.00 91.94 115 LYS A N 1
ATOM 880 C CA . LYS A 1 115 ? -9.110 3.412 15.646 1.00 91.94 115 LYS A CA 1
ATOM 881 C C . LYS A 1 115 ? -9.145 2.440 14.477 1.00 91.94 115 LYS A C 1
ATOM 883 O O . LYS A 1 115 ? -9.328 2.849 13.333 1.00 91.94 115 LYS A O 1
ATOM 888 N N . TRP A 1 116 ? -9.034 1.154 14.778 1.00 93.44 116 TRP A N 1
ATOM 889 C CA . TRP A 1 116 ? -9.177 0.082 13.804 1.00 93.44 116 TRP A CA 1
ATOM 890 C C . TRP A 1 116 ? -10.515 0.158 13.056 1.00 93.44 116 TRP A C 1
ATOM 892 O O . TRP A 1 116 ? -10.530 0.000 11.839 1.00 93.44 116 TRP A O 1
ATOM 902 N N . SER A 1 117 ? -11.607 0.493 13.753 1.00 94.00 117 SER A N 1
ATOM 903 C CA . SER A 1 117 ? -12.917 0.732 13.132 1.00 94.00 117 SER A CA 1
ATOM 904 C C . SER A 1 117 ? -12.884 1.852 12.094 1.00 94.00 117 SER A C 1
ATOM 906 O O . SER A 1 117 ? -13.401 1.675 11.001 1.00 94.00 117 SER A O 1
ATOM 908 N N . ASP A 1 118 ? -12.226 2.973 12.407 1.00 94.50 118 ASP A N 1
ATOM 909 C CA . ASP A 1 118 ? -12.147 4.119 11.495 1.00 94.50 118 ASP A CA 1
ATOM 910 C C . ASP A 1 118 ? -11.364 3.743 10.227 1.00 94.50 118 ASP A C 1
ATOM 912 O O . ASP A 1 118 ? -11.703 4.169 9.128 1.00 94.50 118 ASP A O 1
ATOM 916 N N . LEU A 1 119 ? -10.316 2.925 10.376 1.00 94.19 119 LEU A N 1
ATOM 917 C CA . LEU A 1 119 ? -9.531 2.431 9.248 1.00 94.19 119 LEU A CA 1
ATOM 918 C C . LEU A 1 119 ? -10.350 1.493 8.357 1.00 94.19 119 LEU A C 1
ATOM 920 O O . LEU A 1 119 ? -10.274 1.621 7.136 1.00 94.19 119 LEU A O 1
ATOM 924 N N . ILE A 1 120 ? -11.123 0.573 8.947 1.00 95.50 120 ILE A N 1
ATOM 925 C CA . ILE A 1 120 ? -12.041 -0.296 8.196 1.00 95.50 120 ILE A CA 1
ATOM 926 C C . ILE A 1 120 ? -13.033 0.561 7.407 1.00 95.50 120 ILE A C 1
ATOM 928 O O . ILE A 1 120 ? -13.124 0.396 6.193 1.00 95.50 120 ILE A O 1
ATOM 932 N N . ASP A 1 121 ? -13.701 1.508 8.069 1.00 95.94 121 ASP A N 1
ATOM 933 C CA . ASP A 1 121 ? -14.703 2.375 7.444 1.00 95.94 121 ASP A CA 1
ATOM 934 C C . ASP A 1 121 ? -14.109 3.169 6.266 1.00 95.94 121 ASP A C 1
ATOM 936 O O . ASP A 1 121 ? -14.713 3.249 5.195 1.00 95.94 121 ASP A O 1
ATOM 940 N N . GLU A 1 122 ? -12.911 3.741 6.426 1.00 95.94 122 GLU A N 1
ATOM 941 C CA . GLU A 1 122 ? -12.243 4.483 5.352 1.00 95.94 122 GLU A CA 1
ATOM 942 C C . GLU A 1 122 ? -11.805 3.569 4.195 1.00 95.94 122 GLU A C 1
ATOM 944 O O . GLU A 1 122 ? -11.953 3.937 3.029 1.00 95.94 122 GLU A O 1
ATOM 949 N N . MET A 1 123 ? -11.316 2.356 4.475 1.00 96.50 123 MET A N 1
ATOM 950 C CA . MET A 1 123 ? -10.995 1.379 3.429 1.00 96.50 123 MET A CA 1
ATOM 951 C C . MET A 1 123 ? -12.244 0.948 2.649 1.00 96.50 123 MET A C 1
ATOM 953 O O . MET A 1 123 ? -12.210 0.923 1.415 1.00 96.50 123 MET A O 1
ATOM 957 N N . GLU A 1 124 ? -13.351 0.678 3.339 1.00 96.44 124 GLU A N 1
ATOM 958 C CA . GLU A 1 124 ? -14.624 0.307 2.717 1.00 96.44 124 GLU A CA 1
ATOM 959 C C . GLU A 1 124 ? -15.178 1.438 1.844 1.00 96.44 124 GLU A C 1
ATOM 961 O O . GLU A 1 124 ? -15.624 1.183 0.725 1.00 96.44 124 GLU A O 1
ATOM 966 N N . GLN A 1 125 ? -15.069 2.697 2.286 1.00 96.06 125 GLN A N 1
ATOM 967 C CA . GLN A 1 125 ? -15.459 3.870 1.492 1.00 96.06 125 GLN A CA 1
ATOM 968 C C . GLN A 1 125 ? -14.672 4.004 0.182 1.00 96.06 125 GLN A C 1
ATOM 970 O O . GLN A 1 125 ? -15.215 4.486 -0.813 1.00 96.06 125 GLN A O 1
ATOM 975 N N . ILE A 1 126 ? -13.408 3.570 0.158 1.00 96.44 126 ILE A N 1
ATOM 976 C CA . ILE A 1 126 ? -12.580 3.539 -1.060 1.00 96.44 126 ILE A CA 1
ATOM 977 C C . ILE A 1 126 ? -12.979 2.370 -1.979 1.00 96.44 126 ILE A C 1
ATOM 979 O O . ILE A 1 126 ? -12.732 2.426 -3.185 1.00 96.44 126 ILE A O 1
ATOM 983 N N . GLY A 1 127 ? -13.601 1.323 -1.428 1.00 96.94 127 GLY A N 1
ATOM 984 C CA . GLY A 1 127 ? -13.992 0.100 -2.135 1.00 96.94 127 GLY A CA 1
ATOM 985 C C . GLY A 1 127 ? -13.180 -1.141 -1.755 1.00 96.94 127 GLY A C 1
ATOM 986 O O . GLY A 1 127 ? -13.233 -2.142 -2.472 1.00 96.94 127 GLY A O 1
ATOM 987 N N . TRP A 1 128 ? -12.428 -1.089 -0.651 1.00 97.81 128 TRP A N 1
ATOM 988 C CA . TRP A 1 128 ? -11.626 -2.199 -0.138 1.00 97.81 128 TRP A CA 1
ATOM 989 C C . TRP A 1 128 ? -12.313 -2.879 1.047 1.00 97.81 128 TRP A C 1
ATOM 991 O O . TRP A 1 128 ? -12.502 -2.261 2.089 1.00 97.81 128 TRP A O 1
ATOM 1001 N N . GLN A 1 129 ? -12.594 -4.176 0.937 1.00 97.44 129 GLN A N 1
ATOM 1002 C CA . GLN A 1 129 ? -13.063 -4.986 2.063 1.00 97.44 129 GLN A CA 1
ATOM 1003 C C . GLN A 1 129 ? -11.901 -5.777 2.660 1.00 97.44 129 GLN A C 1
ATOM 1005 O O . GLN A 1 129 ? -11.209 -6.513 1.952 1.00 97.44 129 GLN A O 1
ATOM 1010 N N . ILE A 1 130 ? -11.695 -5.673 3.972 1.00 95.62 130 ILE A N 1
ATOM 1011 C CA . ILE A 1 130 ? -10.709 -6.490 4.687 1.00 95.62 130 ILE A CA 1
ATOM 1012 C C . ILE A 1 130 ? -11.258 -7.917 4.844 1.00 95.62 130 ILE A C 1
ATOM 1014 O O . ILE A 1 130 ? -12.237 -8.144 5.547 1.00 95.62 130 ILE A O 1
ATOM 1018 N N . GLU A 1 131 ? -10.612 -8.895 4.204 1.00 94.75 131 GLU A N 1
ATOM 1019 C CA . GLU A 1 131 ? -10.975 -10.320 4.317 1.00 94.75 131 GLU A CA 1
ATOM 1020 C C . GLU A 1 131 ? -10.173 -11.044 5.404 1.00 94.75 131 GLU A C 1
ATOM 1022 O O . GLU A 1 131 ? -10.582 -12.095 5.894 1.00 94.75 131 GLU A O 1
ATOM 1027 N N . LEU A 1 132 ? -8.994 -10.522 5.750 1.00 93.25 132 LEU A N 1
ATOM 1028 C CA . LEU A 1 132 ? -8.103 -11.127 6.731 1.00 93.25 132 LEU A CA 1
ATOM 1029 C C . LEU A 1 132 ? -7.315 -10.043 7.459 1.00 93.25 132 LEU A C 1
ATOM 1031 O O . LEU A 1 132 ? -6.695 -9.194 6.820 1.00 93.25 132 LEU A O 1
ATOM 1035 N N . ALA A 1 133 ? -7.277 -10.129 8.785 1.00 92.62 133 ALA A N 1
ATOM 1036 C CA . ALA A 1 133 ? -6.427 -9.308 9.633 1.00 92.62 133 ALA A CA 1
ATOM 1037 C C . ALA A 1 133 ? -5.824 -10.190 10.735 1.00 92.62 133 ALA A C 1
ATOM 1039 O O . ALA A 1 133 ? -6.546 -10.744 11.557 1.00 92.62 133 ALA A O 1
ATOM 1040 N N . ILE A 1 134 ? -4.500 -10.362 10.726 1.00 88.69 134 ILE A N 1
ATOM 1041 C CA . ILE A 1 134 ? -3.783 -11.223 11.676 1.00 88.69 134 ILE A CA 1
ATOM 1042 C C . ILE A 1 134 ? -2.852 -10.365 12.523 1.00 88.69 134 ILE A C 1
ATOM 1044 O O . ILE A 1 134 ? -1.856 -9.833 12.024 1.00 88.69 134 ILE A O 1
ATOM 1048 N N . MET A 1 135 ? -3.133 -10.275 13.821 1.00 86.81 135 MET A N 1
ATOM 1049 C CA . MET A 1 135 ? -2.214 -9.646 14.763 1.00 86.81 135 MET A CA 1
ATOM 1050 C C . MET A 1 135 ? -0.955 -10.510 14.935 1.00 86.81 135 MET A C 1
ATOM 1052 O O . MET A 1 135 ? -1.034 -11.728 15.047 1.00 86.81 135 MET A O 1
ATOM 1056 N N . THR A 1 136 ? 0.223 -9.886 14.931 1.00 83.06 136 THR A N 1
ATOM 1057 C CA . THR A 1 136 ? 1.549 -10.521 15.009 1.00 83.06 136 THR A CA 1
ATOM 1058 C C . THR A 1 136 ? 2.455 -9.736 15.955 1.00 83.06 136 THR A C 1
ATOM 1060 O O . THR A 1 136 ? 2.615 -8.522 15.811 1.00 83.06 136 THR A O 1
ATOM 1063 N N . ARG A 1 137 ? 3.052 -10.404 16.953 1.00 80.94 137 ARG A N 1
ATOM 1064 C CA . ARG A 1 137 ? 3.859 -9.724 17.976 1.00 80.94 137 ARG A CA 1
ATOM 1065 C C . ARG A 1 137 ? 5.256 -9.548 17.430 1.00 80.94 137 ARG A C 1
ATOM 1067 O O . ARG A 1 137 ? 5.863 -10.531 17.018 1.00 80.94 137 ARG A O 1
ATOM 1074 N N . VAL A 1 138 ? 5.792 -8.335 17.488 1.00 76.31 138 VAL A N 1
ATOM 1075 C CA . VAL A 1 138 ? 7.175 -8.080 17.064 1.00 76.31 138 VAL A CA 1
ATOM 1076 C C . VAL A 1 138 ? 8.095 -8.047 18.277 1.00 76.31 138 VAL A C 1
ATOM 1078 O O . VAL A 1 138 ? 9.071 -8.787 18.342 1.00 76.31 138 VAL A O 1
ATOM 1081 N N . HIS A 1 139 ? 7.770 -7.222 19.274 1.00 76.31 139 HIS A N 1
ATOM 1082 C CA . HIS A 1 139 ? 8.481 -7.175 20.554 1.00 76.31 139 HIS A CA 1
ATOM 1083 C C . HIS A 1 139 ? 7.559 -6.696 21.683 1.00 76.31 139 HIS A C 1
ATOM 1085 O O . HIS A 1 139 ? 6.341 -6.612 21.532 1.00 76.31 139 HIS A O 1
ATOM 1091 N N . ARG A 1 140 ? 8.131 -6.402 22.860 1.00 69.38 140 ARG A N 1
ATOM 1092 C CA . ARG A 1 140 ? 7.370 -6.046 24.069 1.00 69.38 140 ARG A CA 1
ATOM 1093 C C . ARG A 1 140 ? 6.421 -4.854 23.884 1.00 69.38 140 ARG A C 1
ATOM 1095 O O . ARG A 1 140 ? 5.414 -4.840 24.575 1.00 69.38 140 ARG A O 1
ATOM 1102 N N . SER A 1 141 ? 6.755 -3.913 22.998 1.00 69.88 141 SER A N 1
ATOM 1103 C CA . SER A 1 141 ? 6.069 -2.627 22.799 1.00 69.88 141 SER A CA 1
ATOM 1104 C C . SER A 1 141 ? 5.525 -2.409 21.380 1.00 69.88 141 SER A C 1
ATOM 1106 O O . SER A 1 141 ? 5.038 -1.324 21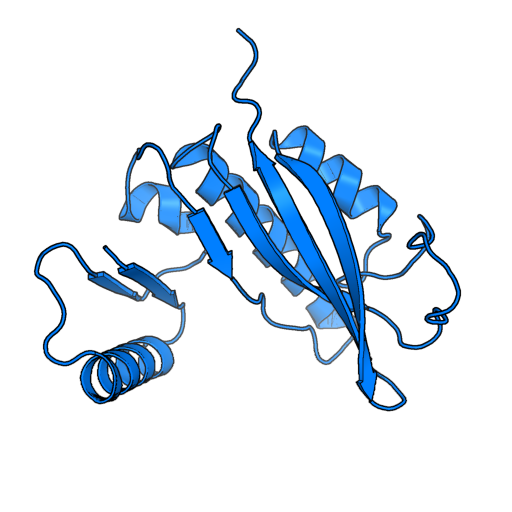.088 1.00 69.88 141 SER A O 1
ATOM 1108 N N . LEU A 1 142 ? 5.635 -3.403 20.489 1.00 73.62 142 LEU A N 1
ATOM 1109 C CA . LEU A 1 142 ? 5.139 -3.300 19.116 1.00 73.62 142 LEU A CA 1
ATOM 1110 C C . LEU A 1 142 ? 4.479 -4.604 18.680 1.00 73.62 142 LEU A C 1
ATOM 1112 O O . LEU A 1 142 ? 5.107 -5.673 18.684 1.00 73.62 142 LEU A O 1
ATOM 1116 N N . SER A 1 143 ? 3.236 -4.468 18.245 1.00 84.38 143 SER A N 1
ATOM 1117 C CA . SER A 1 143 ? 2.505 -5.468 17.484 1.00 84.38 143 SER A CA 1
ATOM 1118 C C . SER A 1 143 ? 2.268 -4.935 16.069 1.00 84.38 143 SER A C 1
ATOM 1120 O O . SER A 1 143 ? 2.372 -3.737 15.799 1.00 84.38 143 SER A O 1
ATOM 1122 N N . ARG A 1 144 ? 1.993 -5.839 15.136 1.00 88.12 144 ARG A N 1
ATOM 1123 C CA . ARG A 1 144 ? 1.619 -5.516 13.759 1.00 88.12 144 ARG A CA 1
ATOM 1124 C C . ARG A 1 144 ? 0.366 -6.282 13.383 1.00 88.12 144 ARG A C 1
ATOM 1126 O O . ARG A 1 144 ? 0.121 -7.348 13.938 1.00 88.12 144 ARG A O 1
ATOM 1133 N N . ILE A 1 145 ? -0.386 -5.771 12.428 1.00 90.94 145 ILE A N 1
ATOM 1134 C CA . ILE A 1 145 ? -1.537 -6.443 11.843 1.00 90.94 145 ILE A CA 1
ATOM 1135 C C . ILE A 1 145 ? -1.202 -6.700 10.381 1.00 90.94 145 ILE A C 1
ATOM 1137 O O . ILE A 1 145 ? -0.968 -5.760 9.626 1.00 90.94 145 ILE A O 1
ATOM 1141 N N . ILE A 1 146 ? -1.152 -7.969 9.986 1.00 92.69 146 ILE A N 1
ATOM 1142 C CA . ILE A 1 146 ? -1.052 -8.356 8.580 1.00 92.69 146 ILE A CA 1
ATOM 1143 C C . ILE A 1 146 ? -2.467 -8.325 8.018 1.00 92.69 146 ILE A C 1
ATOM 1145 O O . ILE A 1 146 ? -3.312 -9.112 8.445 1.00 92.69 146 ILE A O 1
ATOM 1149 N N . VAL A 1 147 ? -2.717 -7.417 7.084 1.00 95.38 147 VAL A N 1
ATOM 1150 C CA . VAL A 1 147 ? -4.029 -7.197 6.481 1.00 95.38 147 VAL A CA 1
ATOM 1151 C C . VAL A 1 147 ? -4.008 -7.669 5.036 1.00 95.38 147 VAL A C 1
ATOM 1153 O O . VAL A 1 147 ? -3.087 -7.351 4.281 1.00 95.38 147 VAL A O 1
ATOM 1156 N N . ARG A 1 148 ? -5.054 -8.392 4.637 1.00 97.06 148 ARG A N 1
ATOM 1157 C CA . ARG A 1 148 ? -5.399 -8.611 3.235 1.00 97.06 148 ARG A CA 1
ATOM 1158 C C . ARG A 1 148 ? -6.796 -8.065 2.971 1.00 97.06 148 ARG A C 1
ATOM 1160 O O . ARG A 1 148 ? -7.756 -8.490 3.614 1.00 97.06 148 ARG A O 1
ATOM 1167 N N . ALA A 1 149 ? -6.890 -7.178 1.989 1.00 97.88 149 ALA A N 1
ATOM 1168 C CA . ALA A 1 149 ? -8.142 -6.620 1.505 1.00 97.88 149 ALA A CA 1
ATOM 1169 C C . ALA A 1 149 ? -8.353 -6.934 0.019 1.00 97.88 149 ALA A C 1
ATOM 1171 O O . ALA A 1 149 ? -7.391 -7.120 -0.736 1.00 97.88 149 ALA A O 1
ATOM 1172 N N . VAL A 1 150 ? -9.615 -7.006 -0.389 1.00 98.00 150 VAL A N 1
ATOM 1173 C CA . VAL A 1 150 ? -10.039 -7.224 -1.776 1.00 98.00 150 VAL A CA 1
ATOM 1174 C C . VAL A 1 150 ? -10.860 -6.040 -2.256 1.00 98.00 150 VAL A C 1
ATOM 1176 O O . VAL A 1 150 ? -11.599 -5.434 -1.480 1.00 98.00 150 VAL A O 1
ATOM 1179 N N . GLY A 1 151 ? -10.678 -5.684 -3.522 1.00 96.94 151 GLY A N 1
ATOM 1180 C CA . GLY A 1 151 ? -11.485 -4.667 -4.176 1.00 96.94 151 GLY A CA 1
ATOM 1181 C C . GLY A 1 151 ? -12.772 -5.291 -4.704 1.00 96.94 151 GLY A C 1
ATOM 1182 O O . GLY A 1 151 ? -12.736 -6.385 -5.267 1.00 96.94 151 GLY A O 1
ATOM 1183 N N . HIS A 1 152 ? -13.907 -4.621 -4.521 1.00 86.94 152 HIS A N 1
ATOM 1184 C CA . HIS A 1 152 ? -15.207 -5.111 -5.005 1.00 86.94 152 HIS A CA 1
ATOM 1185 C C . HIS A 1 152 ? -15.649 -4.500 -6.337 1.00 86.94 152 HIS A C 1
ATOM 1187 O O . HIS A 1 152 ? -16.768 -4.761 -6.785 1.00 86.94 152 HIS A O 1
ATOM 1193 N N . GLY A 1 153 ? -14.800 -3.677 -6.961 1.00 72.88 153 GLY A N 1
ATOM 1194 C CA . GLY A 1 153 ? -15.234 -2.803 -8.040 1.00 72.88 153 GLY A CA 1
ATOM 1195 C C . GLY A 1 153 ? -16.244 -1.766 -7.535 1.00 72.88 153 GLY A C 1
ATOM 1196 O O . GLY A 1 153 ? -16.852 -1.892 -6.472 1.00 72.88 153 GLY A O 1
ATOM 1197 N N . THR A 1 154 ? -16.474 -0.705 -8.300 1.00 58.72 154 THR A N 1
ATOM 1198 C CA . THR A 1 154 ? -17.706 0.063 -8.094 1.00 58.72 154 THR A CA 1
ATOM 1199 C C . THR A 1 154 ? -18.851 -0.818 -8.583 1.00 58.72 154 THR A C 1
ATOM 1201 O O . THR A 1 154 ? -18.932 -1.096 -9.781 1.00 58.72 154 THR A O 1
ATOM 1204 N N . GLN A 1 155 ? -19.731 -1.276 -7.685 1.00 45.34 155 GLN A N 1
ATOM 1205 C CA . GLN A 1 155 ? -21.031 -1.780 -8.127 1.00 45.34 155 GLN A CA 1
ATOM 1206 C C . GLN A 1 155 ? -21.709 -0.642 -8.899 1.00 45.34 155 GLN A C 1
ATOM 1208 O O . GLN A 1 155 ? -22.032 0.395 -8.321 1.00 45.34 155 GLN A O 1
ATOM 1213 N N . LYS A 1 156 ? -21.804 -0.800 -10.222 1.00 34.88 156 LYS A N 1
ATOM 1214 C CA . LYS A 1 156 ? -22.571 0.092 -11.095 1.00 34.88 156 LYS A CA 1
ATOM 1215 C C . LYS A 1 156 ? -24.060 -0.024 -10.813 1.00 34.88 156 LYS A C 1
ATOM 1217 O O . LYS A 1 156 ? -24.521 -1.166 -10.593 1.00 34.88 156 LYS A O 1
#

Sequence (156 aa):
PVLASDLDPEMIKGSKLNFEDVFGKIPAESAFHQSDASKIGDLWGERENAAFIFDPPYARNSKTSSDAFEVFISACNAASKIDPEGRIVTILPTSSEYRFDDLEIPGDAEVLGRKWSDLIDEMEQIGWQIELAIMTRVHRSLSRIIVRAVGHGTQK

Foldseek 3Di:
DAEEEAQDVVVLVVVCVVCCVVPNDDDPPYDGYYDQLLCVCVVPDADEQDEAEDEFDQDPDLVCLVVSLVSVLSNLLSVCSRYLQYKYKYKWKWWPPDDQVDPDDDQQTQTSNGGVVVSQVSSVVSQKHWPDWHWADDDPTIIMITTMIGGPRPPD

pLDDT: mean 88.08, std 13.86, range [34.88, 98.19]

Secondary structure (DSSP, 8-state):
--EEEESSHHHHHHHHHHHHHHH-SPPTT-EEEE--GGGHHHHH---SS-EEEE-PPPPSSHHHHHHHHHHHHHHHHHHHHH-TT-EEEEEEEE-TTS-TT-SS--TT-EETTEEHHHHHHHHHHHTEEEEEEEEEEEETTEEEEEEEEEE-----

Radius of gyration: 16.32 Å; chains: 1; bounding box: 44×28×44 Å